Protein AF-A0A9D6HHP9-F1 (afdb_monomer)

Radius of gyration: 14.31 Å; Cα contacts (8 Å, |Δi|>4): 17; chains: 1; bounding box: 35×16×38 Å

Secondary structure (DSSP, 8-state):
-PPPHHHHHT------SSS---HHHHHHHHHHHHHHHHHHHHHHHHHHT-

Foldseek 3Di:
DDQALVNLLVDDDDDDPPDDDDPVVSNVVSNVVSVVVVVVVVVVVVVVVD

Sequence (50 aa):
MRLSPLDIRQQQFTVRMLRGLDPAEVDAFLEDVADDYESLLKESALVREQ

Mean predicted aligned error: 4.75 Å

Solvent-accessible surface area (backbone atoms only — not comparable to full-atom values): 3119 Å² total; per-residue (Å²): 134,82,86,46,46,66,54,45,64,68,60,82,74,87,84,48,94,78,89,56,80,59,67,69,61,51,53,55,50,31,47,55,53,21,54,53,48,45,51,51,52,52,50,54,49,58,58,69,77,102

Structure (mmCIF, N/CA/C/O backbone):
data_AF-A0A9D6HHP9-F1
#
_entry.id   AF-A0A9D6HHP9-F1
#
loop_
_atom_site.group_PDB
_atom_site.id
_atom_site.type_symbol
_atom_site.label_atom_id
_atom_site.label_alt_id
_atom_site.label_comp_id
_atom_site.label_asym_id
_atom_site.label_entity_id
_atom_site.label_seq_id
_atom_site.pdbx_PDB_ins_code
_atom_site.Cartn_x
_atom_site.Cartn_y
_atom_site.Cartn_z
_atom_site.occupancy
_atom_site.B_iso_or_equiv
_atom_site.auth_seq_id
_atom_site.auth_comp_id
_atom_site.auth_asym_id
_atom_site.auth_atom_id
_atom_site.pdbx_PDB_model_num
ATOM 1 N N . MET A 1 1 ? 4.802 10.496 13.622 1.00 52.97 1 MET A N 1
ATOM 2 C CA . MET A 1 1 ? 3.754 10.514 12.582 1.00 52.97 1 MET A CA 1
ATOM 3 C C . MET A 1 1 ? 3.270 9.080 12.444 1.00 52.97 1 MET A C 1
ATOM 5 O O . MET A 1 1 ? 4.120 8.217 12.260 1.00 52.97 1 MET A O 1
ATOM 9 N N . ARG A 1 2 ? 1.987 8.784 12.686 1.00 75.19 2 ARG A N 1
ATOM 10 C CA . ARG A 1 2 ? 1.453 7.453 12.353 1.00 75.19 2 ARG A CA 1
ATOM 11 C C . ARG A 1 2 ? 1.157 7.4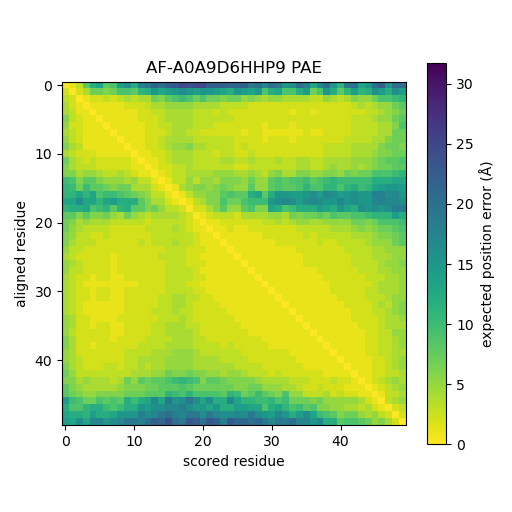70 10.860 1.00 75.19 2 ARG A C 1
ATOM 13 O O . ARG A 1 2 ? 0.525 8.414 10.405 1.00 75.19 2 ARG A O 1
ATOM 20 N N . LEU A 1 3 ? 1.679 6.488 10.142 1.00 88.38 3 LEU A N 1
ATOM 21 C CA . LEU A 1 3 ? 1.371 6.273 8.735 1.00 88.38 3 LEU A CA 1
ATOM 22 C C . LEU A 1 3 ? -0.137 6.012 8.607 1.00 88.38 3 LEU A C 1
ATOM 24 O O . LEU A 1 3 ? -0.672 5.278 9.436 1.00 88.38 3 LEU A O 1
ATOM 28 N N . SER A 1 4 ? -0.828 6.629 7.650 1.00 93.25 4 SER A N 1
ATOM 29 C CA . SER A 1 4 ? -2.231 6.321 7.343 1.00 93.25 4 SER A CA 1
ATOM 30 C C . SER A 1 4 ? -2.340 5.387 6.130 1.00 93.25 4 SER A C 1
ATOM 32 O O . SER A 1 4 ? -1.413 5.334 5.322 1.00 93.25 4 SER A O 1
ATOM 34 N N . PRO A 1 5 ? -3.475 4.684 5.941 1.00 95.25 5 PRO A N 1
ATOM 35 C CA . PRO A 1 5 ? -3.719 3.921 4.716 1.00 95.25 5 PRO A CA 1
ATOM 36 C C . PRO A 1 5 ? -3.589 4.766 3.442 1.00 95.25 5 PRO A C 1
ATOM 38 O O . PRO A 1 5 ? -3.132 4.273 2.418 1.00 95.25 5 PRO A O 1
ATOM 41 N N . LEU A 1 6 ? -3.964 6.050 3.493 1.00 94.81 6 LEU A N 1
ATOM 42 C CA . LEU A 1 6 ? -3.815 6.961 2.357 1.00 94.81 6 LEU A CA 1
ATOM 43 C C . LEU A 1 6 ? -2.340 7.258 2.061 1.00 94.81 6 LEU A C 1
ATOM 45 O O . LEU A 1 6 ? -1.946 7.264 0.898 1.00 94.81 6 LEU A O 1
ATOM 49 N N . ASP A 1 7 ? -1.529 7.453 3.103 1.00 95.25 7 ASP A N 1
ATOM 50 C CA . ASP A 1 7 ? -0.090 7.679 2.942 1.00 95.25 7 ASP A CA 1
ATOM 51 C C . ASP A 1 7 ? 0.599 6.463 2.303 1.00 95.25 7 ASP A C 1
ATOM 53 O O . ASP A 1 7 ? 1.509 6.641 1.500 1.00 95.25 7 ASP A O 1
ATOM 57 N N . ILE A 1 8 ? 0.150 5.239 2.619 1.00 95.19 8 ILE A N 1
ATOM 58 C CA . ILE A 1 8 ? 0.670 3.996 2.018 1.00 95.19 8 ILE A CA 1
ATOM 59 C C . ILE A 1 8 ? 0.369 3.963 0.516 1.00 95.19 8 ILE A C 1
ATOM 61 O O . ILE A 1 8 ? 1.286 3.761 -0.274 1.00 95.19 8 ILE A O 1
ATOM 65 N N . ARG A 1 9 ? -0.880 4.239 0.115 1.00 94.31 9 ARG A N 1
ATOM 66 C CA . ARG A 1 9 ? -1.286 4.255 -1.306 1.00 94.31 9 ARG A CA 1
ATOM 67 C C . ARG A 1 9 ? -0.590 5.342 -2.121 1.00 94.31 9 ARG A C 1
ATOM 69 O O . ARG A 1 9 ? -0.372 5.195 -3.315 1.00 94.31 9 ARG A O 1
ATOM 76 N N . GLN A 1 10 ? -0.257 6.464 -1.485 1.00 94.00 10 GLN A N 1
ATOM 77 C CA . GLN A 1 10 ? 0.409 7.594 -2.138 1.00 94.00 10 GLN A CA 1
ATOM 78 C C . GLN A 1 10 ? 1.940 7.536 -2.040 1.00 94.00 10 GLN A C 1
ATOM 80 O O . GLN A 1 10 ? 2.622 8.441 -2.534 1.00 94.00 10 GLN A O 1
ATOM 85 N N . GLN A 1 11 ? 2.495 6.499 -1.407 1.00 93.88 11 GLN A N 1
ATOM 86 C CA . GLN A 1 11 ? 3.928 6.363 -1.212 1.00 93.88 11 GLN A CA 1
ATOM 87 C C . GLN A 1 11 ? 4.628 6.140 -2.554 1.00 93.88 11 GLN A C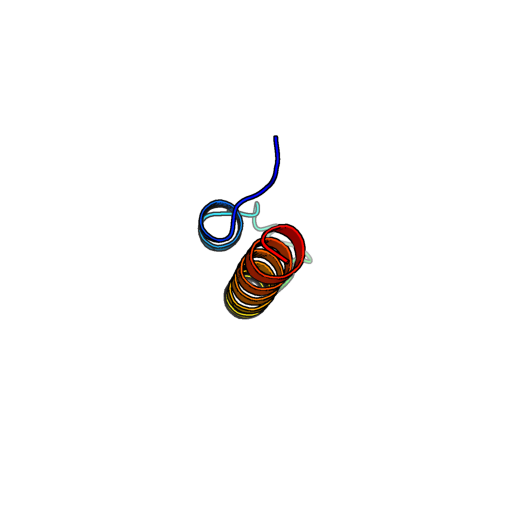 1
ATOM 89 O O . GLN A 1 11 ? 4.474 5.112 -3.202 1.00 93.88 11 GLN A O 1
ATOM 94 N N . GLN A 1 12 ? 5.476 7.090 -2.941 1.00 90.06 12 GLN A N 1
ATOM 95 C CA . GLN A 1 12 ? 6.307 6.955 -4.132 1.00 90.06 12 GLN A CA 1
ATOM 96 C C . GLN A 1 12 ? 7.690 6.418 -3.765 1.00 90.06 12 GLN A C 1
ATOM 98 O O . GLN A 1 12 ? 8.304 6.846 -2.781 1.00 90.06 12 GLN A O 1
ATOM 103 N N . PHE A 1 13 ? 8.195 5.505 -4.591 1.00 89.50 13 PHE A N 1
ATOM 104 C CA . PHE A 1 13 ? 9.542 4.956 -4.483 1.00 89.50 13 PHE A CA 1
ATOM 105 C C . PHE A 1 13 ? 10.397 5.412 -5.662 1.00 89.50 13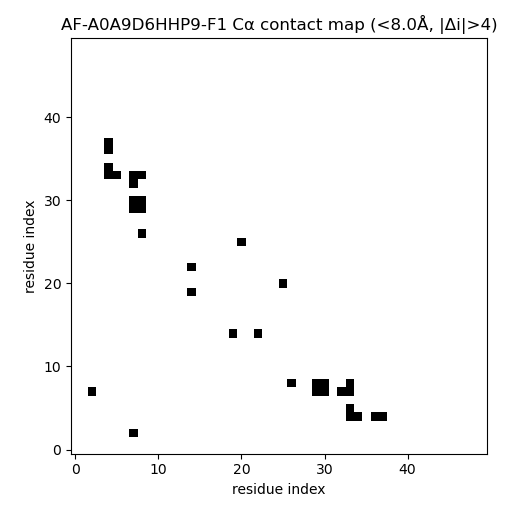 PHE A C 1
ATOM 107 O O . PHE A 1 13 ? 9.966 5.415 -6.814 1.00 89.50 13 PHE A O 1
ATOM 114 N N . THR A 1 14 ? 11.650 5.772 -5.387 1.00 88.94 14 THR A N 1
ATOM 115 C CA . THR A 1 14 ? 12.599 6.096 -6.453 1.00 88.94 14 THR A CA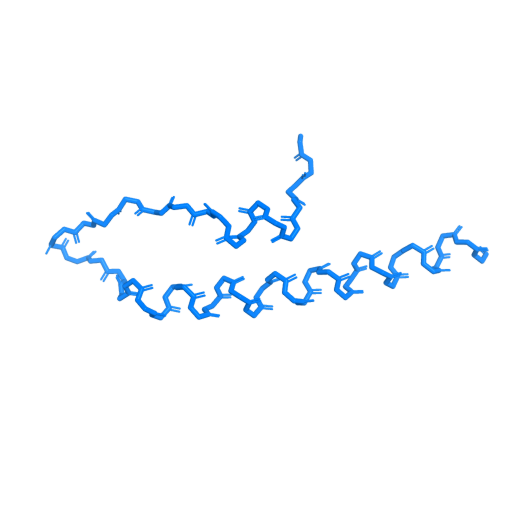 1
ATOM 116 C C . THR A 1 14 ? 12.956 4.832 -7.229 1.00 88.94 14 THR A C 1
ATOM 118 O O . THR A 1 14 ? 13.628 3.940 -6.705 1.00 88.94 14 THR A O 1
ATOM 121 N N . VAL A 1 15 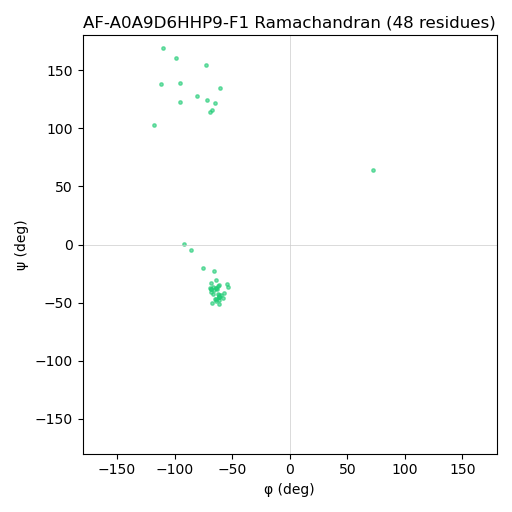? 12.563 4.775 -8.501 1.00 82.56 15 VAL A N 1
ATOM 122 C CA . VAL A 1 15 ? 12.891 3.653 -9.386 1.00 82.56 15 VAL A CA 1
ATOM 123 C C . VAL A 1 15 ? 14.379 3.690 -9.739 1.00 82.56 15 VAL A C 1
ATOM 125 O O . VAL A 1 15 ? 14.895 4.681 -10.258 1.00 82.56 15 VAL A O 1
ATOM 128 N N . ARG A 1 16 ? 15.093 2.593 -9.468 1.00 84.25 16 ARG A N 1
ATOM 129 C CA . ARG A 1 16 ? 16.486 2.415 -9.902 1.00 84.25 16 ARG A CA 1
ATOM 130 C C . ARG A 1 16 ? 16.520 1.632 -11.210 1.00 84.25 16 ARG A C 1
ATOM 132 O O . ARG A 1 16 ? 16.061 0.498 -11.254 1.00 84.25 16 ARG A O 1
ATOM 139 N N . MET A 1 17 ? 17.129 2.211 -12.250 1.00 75.00 17 MET A N 1
ATOM 140 C CA . MET A 1 17 ? 17.190 1.597 -13.588 1.00 75.00 17 MET A CA 1
ATOM 141 C C . MET A 1 17 ? 18.015 0.300 -13.655 1.00 75.00 17 MET A C 1
ATOM 143 O O . MET A 1 17 ? 17.814 -0.508 -14.554 1.00 75.00 17 MET A O 1
ATOM 147 N N . LEU A 1 18 ? 18.950 0.084 -12.724 1.00 79.56 18 LEU A N 1
ATOM 148 C CA . LEU A 1 18 ? 19.760 -1.132 -12.653 1.00 79.56 18 LEU A CA 1
ATOM 149 C C . LEU A 1 18 ? 19.470 -1.835 -11.316 1.00 79.56 18 LEU A C 1
ATOM 151 O O . LEU A 1 18 ? 19.995 -1.414 -10.287 1.00 79.56 18 LEU A O 1
ATOM 155 N N . ARG A 1 19 ? 18.661 -2.906 -11.348 1.00 79.56 19 ARG A N 1
ATOM 156 C CA . ARG A 1 19 ? 18.258 -3.748 -10.193 1.00 79.56 19 ARG A CA 1
ATOM 157 C C . ARG A 1 19 ? 17.268 -3.095 -9.207 1.00 79.56 19 ARG A C 1
ATOM 159 O O . ARG A 1 19 ? 17.600 -2.893 -8.040 1.00 79.56 19 ARG A O 1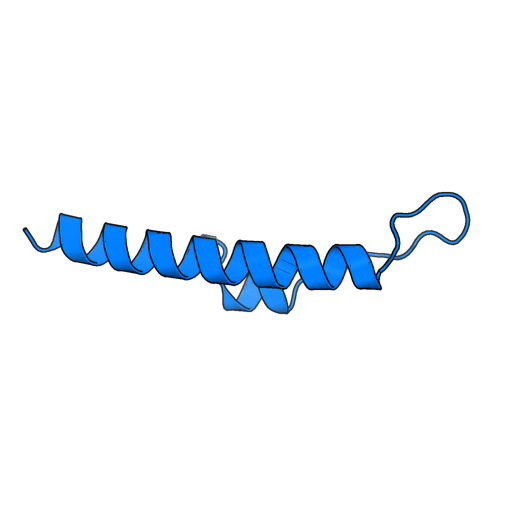
ATOM 166 N N . GLY A 1 20 ? 16.057 -2.797 -9.676 1.00 86.69 20 GLY A N 1
ATOM 167 C CA . GLY A 1 20 ? 14.900 -2.435 -8.842 1.00 86.69 20 GLY A CA 1
ATOM 168 C C . GLY A 1 20 ? 13.824 -3.527 -8.825 1.00 86.69 20 GLY A C 1
ATOM 169 O O . GLY A 1 20 ? 13.900 -4.471 -9.610 1.00 86.69 20 GLY A O 1
ATOM 170 N N . LEU A 1 21 ? 12.846 -3.386 -7.928 1.00 89.31 21 LEU A N 1
ATOM 171 C CA . LEU A 1 21 ? 11.588 -4.139 -7.981 1.00 89.31 21 LEU A CA 1
ATOM 172 C C . LEU A 1 21 ? 10.716 -3.605 -9.126 1.00 89.31 21 LEU A C 1
ATOM 174 O O . LEU A 1 21 ? 10.868 -2.441 -9.512 1.00 89.31 21 LEU A O 1
ATOM 178 N N . ASP A 1 22 ? 9.828 -4.444 -9.659 1.00 90.25 22 ASP A N 1
ATOM 179 C CA . ASP A 1 22 ? 8.839 -4.009 -10.645 1.00 90.25 22 ASP A CA 1
ATOM 180 C C . ASP A 1 22 ? 7.881 -3.000 -9.985 1.00 90.25 22 ASP A C 1
ATOM 182 O O . ASP A 1 22 ? 7.257 -3.342 -8.976 1.00 90.25 22 ASP A O 1
ATOM 186 N N . PRO A 1 23 ? 7.757 -1.763 -10.506 1.00 90.25 23 PRO A N 1
ATOM 187 C CA . PRO A 1 23 ? 6.837 -0.772 -9.960 1.00 90.25 23 PRO A CA 1
ATOM 188 C C . PRO A 1 23 ? 5.397 -1.281 -9.849 1.00 90.25 23 PRO A C 1
ATOM 190 O O . PRO A 1 23 ? 4.743 -0.991 -8.857 1.00 90.25 23 PRO A O 1
ATOM 193 N N . ALA A 1 24 ? 4.926 -2.087 -10.806 1.00 92.19 24 ALA A N 1
ATOM 194 C CA . ALA A 1 24 ? 3.560 -2.599 -10.784 1.00 92.19 24 ALA A CA 1
ATOM 195 C C . ALA A 1 24 ? 3.337 -3.619 -9.656 1.00 92.19 24 ALA A C 1
ATOM 197 O O . ALA A 1 24 ? 2.280 -3.620 -9.027 1.00 92.19 24 ALA A O 1
ATOM 198 N N . GLU A 1 25 ? 4.330 -4.469 -9.370 1.00 94.75 25 GLU A N 1
ATOM 199 C CA . GLU A 1 25 ? 4.263 -5.390 -8.227 1.00 94.75 25 GLU A CA 1
ATOM 200 C C . GLU A 1 25 ? 4.319 -4.635 -6.897 1.00 94.75 25 GLU A C 1
ATOM 202 O O . GLU A 1 25 ? 3.621 -4.995 -5.950 1.00 94.75 25 GLU A O 1
ATOM 207 N N . VAL A 1 26 ? 5.128 -3.574 -6.828 1.00 94.62 26 VAL A N 1
ATOM 208 C CA . VAL A 1 26 ? 5.197 -2.711 -5.644 1.00 94.62 26 VAL A CA 1
ATOM 209 C C . VAL A 1 26 ? 3.861 -2.007 -5.415 1.00 94.62 26 VAL A C 1
ATOM 211 O O . VAL A 1 26 ? 3.367 -2.039 -4.294 1.00 94.62 26 VAL A O 1
ATOM 214 N N . ASP A 1 27 ? 3.255 -1.428 -6.452 1.00 94.12 27 ASP A N 1
ATOM 215 C CA . ASP A 1 27 ? 1.967 -0.735 -6.347 1.00 94.12 27 ASP A CA 1
ATOM 216 C C . ASP A 1 27 ? 0.852 -1.683 -5.881 1.00 94.12 27 ASP A C 1
ATOM 218 O O . ASP A 1 27 ? 0.111 -1.352 -4.957 1.00 94.12 27 ASP A O 1
ATOM 222 N N . ALA A 1 28 ? 0.775 -2.893 -6.450 1.00 96.75 28 ALA A N 1
ATOM 223 C CA . ALA A 1 28 ? -0.192 -3.905 -6.020 1.00 96.75 28 ALA A CA 1
ATOM 224 C C . ALA A 1 28 ? -0.005 -4.288 -4.542 1.00 96.75 28 ALA A C 1
ATOM 226 O O . ALA A 1 28 ? -0.970 -4.351 -3.785 1.00 96.75 28 ALA A O 1
ATOM 227 N N . PHE A 1 29 ? 1.244 -4.471 -4.108 1.00 97.06 29 PHE A N 1
ATOM 228 C CA . PHE A 1 29 ? 1.546 -4.766 -2.710 1.00 97.06 29 PHE A CA 1
ATOM 229 C C . PHE A 1 29 ? 1.166 -3.614 -1.765 1.00 97.06 29 PHE A C 1
ATOM 231 O O . PHE A 1 29 ? 0.701 -3.858 -0.654 1.00 97.06 29 PHE A O 1
ATOM 238 N N . LEU A 1 30 ? 1.356 -2.356 -2.175 1.00 96.88 30 LEU A N 1
ATOM 239 C CA . LEU A 1 30 ? 0.975 -1.198 -1.361 1.00 96.88 30 LEU A CA 1
ATOM 240 C C . LEU A 1 30 ? -0.542 -1.088 -1.184 1.00 96.88 30 LEU A C 1
ATOM 242 O O . LEU A 1 30 ? -0.976 -0.720 -0.092 1.00 96.88 30 LEU A O 1
ATOM 246 N N . GLU A 1 31 ? -1.332 -1.419 -2.209 1.00 97.12 31 GLU A N 1
ATOM 247 C CA . GLU A 1 31 ? -2.796 -1.480 -2.100 1.00 97.12 31 GLU A CA 1
ATOM 248 C C . GLU A 1 31 ? -3.225 -2.528 -1.065 1.00 97.12 31 GLU A C 1
ATOM 250 O O . GLU A 1 31 ? -3.935 -2.184 -0.117 1.00 97.12 31 GLU A O 1
ATOM 255 N N . ASP A 1 32 ? -2.704 -3.756 -1.169 1.00 97.88 32 ASP A N 1
ATOM 256 C CA . ASP A 1 32 ? -3.006 -4.842 -0.226 1.00 97.88 32 ASP A CA 1
ATOM 257 C C . ASP A 1 32 ? -2.641 -4.449 1.218 1.00 97.88 32 ASP A C 1
ATOM 259 O O . ASP A 1 32 ? -3.433 -4.593 2.153 1.00 97.88 32 ASP A O 1
ATOM 263 N N . VAL A 1 33 ? -1.449 -3.873 1.414 1.00 97.44 33 VAL A N 1
ATOM 264 C CA . VAL A 1 33 ? -0.995 -3.416 2.735 1.00 97.44 33 VAL A CA 1
ATOM 265 C C . VAL A 1 33 ? -1.871 -2.282 3.268 1.00 97.44 33 VAL A C 1
ATOM 267 O O . VAL A 1 33 ? -2.128 -2.222 4.473 1.00 97.44 33 VAL A O 1
ATOM 270 N N . ALA A 1 34 ? -2.325 -1.365 2.414 1.00 97.19 34 ALA A N 1
ATOM 271 C CA . ALA A 1 34 ? -3.185 -0.267 2.831 1.00 97.19 34 ALA A CA 1
ATOM 272 C C . ALA A 1 34 ? -4.578 -0.755 3.263 1.00 97.19 34 ALA A C 1
ATOM 274 O O . ALA A 1 34 ? -5.120 -0.235 4.245 1.00 97.19 34 ALA A O 1
ATOM 275 N N . ASP A 1 35 ? -5.136 -1.748 2.570 1.00 97.50 35 ASP A N 1
ATOM 276 C CA . ASP A 1 35 ? -6.416 -2.384 2.900 1.00 97.50 35 ASP A CA 1
ATOM 277 C C . ASP A 1 35 ? -6.350 -3.136 4.239 1.00 97.50 35 ASP A C 1
ATOM 279 O O . ASP A 1 35 ? -7.196 -2.939 5.125 1.00 97.50 35 ASP A O 1
ATOM 283 N N . ASP A 1 36 ? -5.298 -3.932 4.435 1.00 97.44 36 ASP A N 1
ATOM 284 C CA . ASP A 1 36 ? -5.054 -4.649 5.688 1.00 97.44 36 ASP A CA 1
ATOM 285 C C . ASP A 1 36 ? -4.847 -3.677 6.852 1.00 97.44 36 ASP A C 1
ATO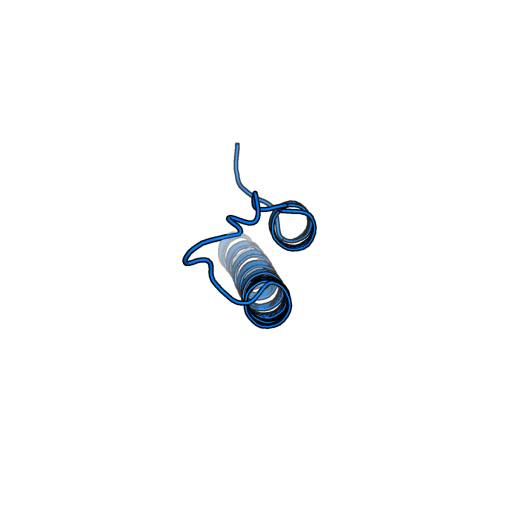M 287 O O . ASP A 1 36 ? -5.402 -3.846 7.945 1.00 97.44 36 ASP A O 1
ATOM 291 N N . TYR A 1 37 ? -4.080 -2.610 6.621 1.00 96.19 37 TYR A N 1
ATOM 292 C CA . TYR A 1 37 ? -3.822 -1.607 7.641 1.00 96.19 37 TYR A CA 1
ATOM 293 C C . TYR A 1 37 ? -5.092 -0.844 8.030 1.00 96.19 37 TYR A C 1
ATOM 295 O O . TYR A 1 37 ? -5.323 -0.589 9.214 1.00 96.19 37 TYR A O 1
ATOM 303 N N . GLU A 1 38 ? -5.953 -0.516 7.065 1.00 95.38 38 GLU A N 1
ATOM 304 C CA . GLU A 1 38 ? -7.259 0.078 7.347 1.00 95.38 38 GLU A CA 1
ATOM 305 C C . GLU A 1 38 ? -8.139 -0.860 8.185 1.00 95.38 38 GLU A C 1
ATOM 307 O O . GLU A 1 38 ? -8.762 -0.423 9.158 1.00 95.38 38 GLU A O 1
ATOM 312 N N . SER A 1 39 ? -8.156 -2.149 7.848 1.00 95.50 39 SER A N 1
ATOM 313 C CA . SER A 1 39 ? -8.910 -3.167 8.582 1.00 95.50 39 SER A CA 1
ATOM 314 C C . SER A 1 39 ? -8.434 -3.281 10.034 1.00 95.50 39 SER A C 1
ATOM 316 O O . SER A 1 39 ? -9.247 -3.229 10.959 1.00 95.50 39 SER A O 1
ATOM 318 N N . LEU A 1 40 ? -7.117 -3.310 10.256 1.00 94.38 40 LEU A N 1
ATOM 319 C CA . LEU A 1 40 ? -6.510 -3.314 11.592 1.00 94.38 40 LEU A CA 1
ATOM 320 C C . LEU A 1 40 ? -6.817 -2.047 12.394 1.00 94.38 40 LEU A C 1
ATOM 322 O O . LEU A 1 40 ? -7.028 -2.116 13.608 1.00 94.38 40 LEU A O 1
ATOM 326 N N . LEU A 1 41 ? -6.840 -0.878 11.748 1.00 92.06 41 LEU A N 1
ATOM 327 C CA . LEU A 1 41 ? -7.205 0.377 12.404 1.00 92.06 41 LEU A CA 1
ATOM 328 C C . LEU A 1 41 ? -8.677 0.381 12.829 1.00 92.06 41 LEU A C 1
ATOM 330 O O . LEU A 1 41 ? -8.971 0.802 13.949 1.00 92.06 41 LEU A O 1
ATOM 334 N N . LYS A 1 42 ? -9.580 -0.113 11.973 1.00 91.06 42 LYS A N 1
ATOM 335 C CA . LYS A 1 42 ? -11.008 -0.273 12.291 1.00 91.06 42 LYS A CA 1
ATOM 336 C C . LYS A 1 42 ? -11.207 -1.236 13.460 1.00 91.06 42 LYS A C 1
ATOM 338 O O . LYS A 1 42 ? -11.897 -0.887 14.413 1.00 91.06 42 LYS A O 1
ATOM 343 N N . GLU A 1 43 ? -10.554 -2.396 13.439 1.00 92.38 43 GLU A N 1
ATOM 344 C CA . GLU A 1 43 ? -10.607 -3.361 14.544 1.00 92.38 43 GLU A CA 1
ATOM 345 C C . GLU A 1 43 ? -10.043 -2.762 15.841 1.00 92.38 43 GLU A C 1
ATOM 347 O O . GLU A 1 43 ? -10.666 -2.839 16.898 1.00 92.38 43 GLU A O 1
ATOM 352 N N . SER A 1 44 ? -8.900 -2.078 15.757 1.00 87.56 44 SER A N 1
ATOM 353 C CA . SER A 1 44 ? -8.282 -1.411 16.905 1.00 87.56 44 SER A CA 1
ATOM 354 C C . SER A 1 44 ? -9.170 -0.322 17.504 1.00 87.56 44 SER A C 1
A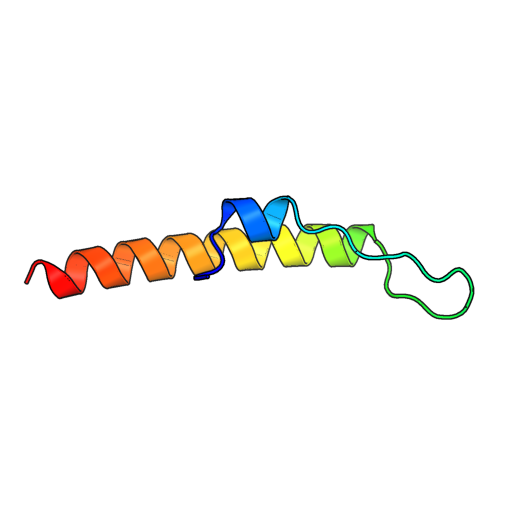TOM 356 O O . SER A 1 44 ? -9.114 -0.100 18.713 1.00 87.56 44 SER A O 1
ATOM 358 N N . ALA A 1 45 ? -9.944 0.389 16.679 1.00 86.56 45 ALA A N 1
ATOM 359 C CA . ALA A 1 45 ? -10.916 1.368 17.148 1.00 86.56 45 ALA A CA 1
ATOM 360 C C . ALA A 1 45 ? -12.060 0.669 17.894 1.00 86.56 45 ALA A C 1
ATOM 362 O O . ALA A 1 45 ? -12.290 0.987 19.057 1.00 86.56 45 ALA A O 1
ATOM 363 N N . LEU A 1 46 ? -12.655 -0.366 17.291 1.00 85.94 46 LEU A N 1
ATOM 364 C CA . LEU A 1 46 ? -13.737 -1.152 17.893 1.00 85.94 46 LEU A CA 1
ATOM 365 C C . LEU A 1 46 ? -13.346 -1.765 19.246 1.00 85.94 46 LEU A C 1
ATOM 367 O O . LEU A 1 46 ? -14.133 -1.744 20.185 1.00 85.94 46 LEU A O 1
ATOM 371 N N . VAL A 1 47 ? -12.122 -2.290 19.376 1.00 83.75 47 VAL A N 1
ATOM 372 C CA . VAL A 1 47 ? -11.626 -2.875 20.636 1.00 83.75 47 VAL A CA 1
ATOM 373 C C . VAL A 1 47 ? -11.415 -1.817 21.721 1.00 83.75 47 VAL A C 1
ATOM 375 O O . VAL A 1 47 ? -11.603 -2.110 22.895 1.00 83.75 47 VAL A O 1
ATOM 378 N N . ARG A 1 48 ? -11.025 -0.590 21.360 1.00 74.81 48 ARG A N 1
ATOM 379 C CA . ARG A 1 48 ? -10.824 0.510 22.325 1.00 74.81 48 ARG A CA 1
ATOM 380 C C . ARG A 1 48 ? -12.129 1.110 22.837 1.00 74.81 48 ARG A C 1
ATOM 382 O O . ARG A 1 48 ? -12.104 1.799 23.852 1.00 74.81 48 ARG A O 1
ATOM 389 N N . GLU A 1 49 ? -13.218 0.908 22.107 1.00 69.12 49 GLU A N 1
ATOM 390 C CA . GLU A 1 49 ? -14.556 1.367 22.480 1.00 69.12 49 GLU A CA 1
ATOM 391 C C . GLU A 1 49 ? -15.293 0.370 23.396 1.00 69.12 49 GLU A C 1
ATOM 393 O O . GLU A 1 49 ? -16.377 0.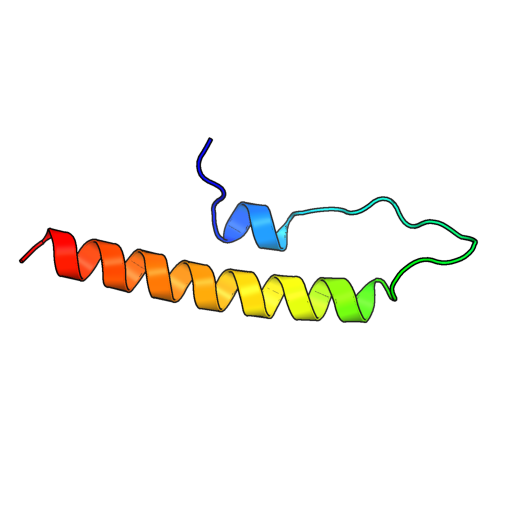697 23.882 1.00 69.12 49 GLU A O 1
ATOM 398 N N . GLN A 1 50 ? -14.705 -0.807 23.664 1.00 54.31 50 GLN A N 1
ATOM 399 C CA . GLN A 1 50 ? -15.210 -1.822 24.603 1.00 54.31 50 GLN A CA 1
ATOM 400 C C . GLN A 1 50 ? -14.563 -1.749 25.990 1.00 54.31 50 GLN A C 1
ATOM 402 O O . GLN A 1 50 ? -13.360 -1.416 26.087 1.00 54.31 50 GLN A O 1
#

pLDDT: mean 88.97, std 9.93, range [52.97, 97.88]

Nearest PDB structures (foldseek):
  8e2b-assembly2_D  TM=8.277E-01  e=1.538E-01  Staphylococcus aureus subsp. aureus COL
  8e2c-assembly1_B  TM=7.869E-01  e=1.646E-01  Staphylococcus aureus subsp. aureus COL